Protein AF-A0A212C1S8-F1 (afdb_monomer)

Secondary structure (DSSP, 8-state):
--------TT-PSSEEEETTEEEESHHHHHHHHHHTT--TTTT--HHHHHHHHHHHHHIIIIIHHHHHHHHHT-HHHIIIIIHHHHHTTS-TTHHHHHHHHHHHHHHHHHHHTT-TT--HHHHHT-

Nearest PDB structures (foldseek):
  7e4i-assembly1_C  TM=7.673E-01  e=3.498E-02  Saccharomyces cerevisiae S288C
  7bty-assembly1_C  TM=7.093E-01  e=1.024E-01  Saccharomyces cerevisiae
  7btw-assembly1_C  TM=6.697E-01  e=7.597E-02  Saccharomyces cerevisiae
  7vku-assembly1_C  TM=6.573E-01  e=1.087E-01  Saccharomyces cerevisiae S288C

Structure (mmCIF, N/CA/C/O backbone):
data_AF-A0A212C1S8-F1
#
_entry.id   AF-A0A212C1S8-F1
#
loop_
_atom_site.group_PDB
_atom_site.id
_atom_site.type_symbol
_atom_site.label_atom_id
_atom_site.label_alt_id
_atom_site.label_comp_id
_atom_site.label_asym_id
_atom_site.label_entity_id
_atom_site.label_seq_id
_atom_site.pdbx_PDB_ins_code
_atom_site.Cartn_x
_atom_site.Cartn_y
_atom_site.Cartn_z
_atom_site.occupancy
_atom_site.B_iso_or_equiv
_atom_site.auth_seq_id
_atom_site.auth_comp_id
_atom_site.auth_asym_id
_atom_site.auth_atom_id
_atom_site.pdbx_PDB_model_num
ATOM 1 N N . MET A 1 1 ? 3.605 -23.305 11.785 1.00 31.62 1 MET A N 1
ATOM 2 C CA . MET A 1 1 ? 2.510 -22.439 12.267 1.00 31.62 1 MET A CA 1
ATOM 3 C C . MET A 1 1 ? 2.183 -21.458 11.147 1.00 31.62 1 MET A C 1
ATOM 5 O O . MET A 1 1 ? 2.727 -20.368 11.111 1.00 31.62 1 MET A O 1
ATOM 9 N N . PHE A 1 2 ? 1.405 -21.906 10.158 1.00 32.59 2 PHE A N 1
ATOM 10 C CA . PHE A 1 2 ? 1.003 -21.104 9.000 1.00 32.59 2 PHE A CA 1
ATOM 11 C C . PHE A 1 2 ? -0.464 -20.728 9.198 1.00 32.59 2 PHE A C 1
ATOM 13 O O . PHE A 1 2 ? -1.352 -21.520 8.889 1.00 32.59 2 PHE A O 1
ATOM 20 N N . SER A 1 3 ? -0.724 -19.563 9.790 1.00 33.56 3 SER A N 1
ATOM 21 C CA . SER A 1 3 ? -2.090 -19.045 9.864 1.00 33.56 3 SER A CA 1
ATOM 22 C C . SER A 1 3 ? -2.511 -18.551 8.484 1.00 33.56 3 SER A C 1
ATOM 24 O O . SER A 1 3 ? -2.149 -17.462 8.063 1.00 33.56 3 SER A O 1
ATOM 26 N N . HIS A 1 4 ? -3.236 -19.431 7.798 1.00 43.00 4 HIS A N 1
ATOM 27 C CA . HIS A 1 4 ? -4.332 -19.173 6.872 1.00 43.00 4 HIS A CA 1
ATOM 28 C C . HIS A 1 4 ? -4.276 -17.959 5.931 1.00 43.00 4 HIS A C 1
ATOM 30 O O . HIS A 1 4 ? -4.524 -16.820 6.318 1.00 43.00 4 HIS A O 1
ATOM 36 N N . CYS A 1 5 ? -4.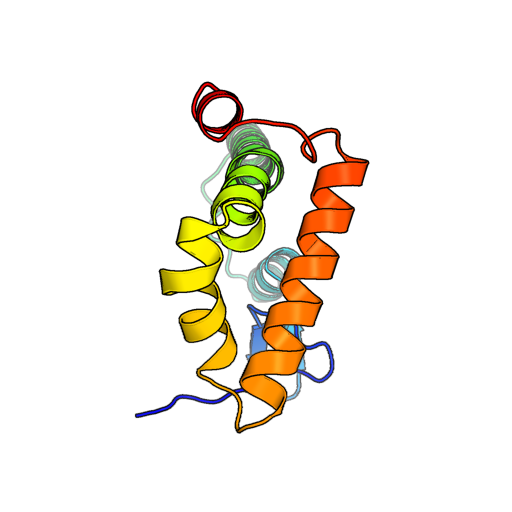238 -18.287 4.637 1.00 38.03 5 CYS A N 1
ATOM 37 C CA . CYS A 1 5 ? -4.900 -17.562 3.553 1.00 38.03 5 CYS A CA 1
ATOM 38 C C . CYS A 1 5 ? -6.436 -17.537 3.729 1.00 38.03 5 CYS A C 1
ATOM 40 O O . CYS A 1 5 ? -7.172 -17.976 2.850 1.00 38.03 5 CYS A O 1
ATOM 42 N N . PHE A 1 6 ? -6.948 -17.049 4.859 1.00 43.44 6 PHE A N 1
ATOM 43 C CA . PHE A 1 6 ? -8.304 -16.522 4.884 1.00 43.44 6 PHE A CA 1
ATOM 44 C C . PHE A 1 6 ? -8.173 -15.089 4.413 1.00 43.44 6 PHE A C 1
ATOM 46 O O . PHE A 1 6 ? -7.713 -14.235 5.147 1.00 43.44 6 PHE A O 1
ATOM 53 N N . SER A 1 7 ? -8.498 -14.842 3.158 1.00 41.69 7 SER A N 1
ATOM 54 C CA . SER A 1 7 ? -9.038 -13.559 2.746 1.00 41.69 7 SER A CA 1
ATOM 55 C C . SER A 1 7 ? -10.437 -13.888 2.224 1.00 41.69 7 SER A C 1
ATOM 57 O O . SER A 1 7 ? -10.605 -14.968 1.646 1.00 41.69 7 SER A O 1
ATOM 59 N N . PRO A 1 8 ? -11.465 -13.059 2.461 1.00 45.34 8 PRO A N 1
ATOM 60 C CA . PRO A 1 8 ? -12.802 -13.312 1.932 1.00 45.34 8 PRO A CA 1
ATOM 61 C C . PRO A 1 8 ? -12.753 -13.442 0.402 1.00 45.34 8 PRO A C 1
ATOM 63 O O . PRO A 1 8 ? -11.738 -13.139 -0.221 1.00 45.34 8 PRO A O 1
ATOM 66 N N . SER A 1 9 ? -13.860 -13.813 -0.239 1.00 44.41 9 SER A N 1
ATOM 67 C CA . SER A 1 9 ? -13.994 -13.878 -1.709 1.00 44.41 9 SER A CA 1
ATOM 68 C C . SER A 1 9 ? -13.553 -12.603 -2.460 1.00 44.41 9 SER A C 1
ATOM 70 O O . SER A 1 9 ? -13.330 -12.648 -3.666 1.00 44.41 9 SER A O 1
ATOM 72 N N . THR A 1 10 ? -13.383 -11.479 -1.757 1.00 53.84 10 THR A N 1
ATOM 73 C CA . THR A 1 10 ? -12.819 -10.215 -2.251 1.00 53.84 10 THR A CA 1
ATOM 74 C C . THR A 1 10 ? -11.285 -10.138 -2.256 1.00 53.84 10 THR A C 1
ATOM 76 O O . THR A 1 10 ? -10.741 -9.255 -2.912 1.00 53.84 10 THR A O 1
ATOM 79 N N . GLY A 1 11 ? -10.565 -11.002 -1.534 1.00 61.66 11 GLY A N 1
ATOM 80 C CA . GLY A 1 11 ? -9.098 -11.009 -1.463 1.00 61.66 11 GLY A CA 1
ATOM 81 C C . GLY A 1 11 ? -8.479 -9.851 -0.668 1.00 61.66 11 GLY A C 1
ATOM 82 O O . GLY A 1 11 ? -7.255 -9.772 -0.559 1.00 61.66 11 GLY A O 1
ATOM 83 N N . LYS A 1 12 ? -9.291 -8.975 -0.062 1.00 67.12 12 LYS A N 1
ATOM 84 C CA . LYS A 1 12 ? -8.827 -7.754 0.609 1.00 67.12 12 LYS A CA 1
ATOM 85 C C . LYS A 1 12 ? -8.633 -7.944 2.115 1.00 67.12 12 LYS A C 1
ATOM 87 O O . LYS A 1 12 ? -9.569 -8.275 2.840 1.00 67.12 12 LYS A O 1
ATOM 92 N N . VAL A 1 13 ? -7.419 -7.657 2.576 1.00 76.56 13 VAL A N 1
ATOM 93 C CA . VAL A 1 13 ? -7.041 -7.539 3.992 1.00 76.56 13 VAL A CA 1
ATOM 94 C C . VAL A 1 13 ? -6.917 -6.059 4.389 1.00 76.56 13 VAL A C 1
ATOM 96 O O . VAL A 1 13 ? -6.654 -5.229 3.516 1.00 76.56 13 VAL A O 1
ATOM 99 N N . PRO A 1 14 ? -7.060 -5.703 5.678 1.00 86.12 14 PRO A N 1
ATOM 100 C CA . PRO A 1 14 ? -7.533 -6.541 6.785 1.00 86.12 14 PRO A CA 1
ATOM 101 C C . PRO A 1 14 ? -9.044 -6.820 6.695 1.00 86.12 14 PRO A C 1
ATOM 103 O O . PRO A 1 14 ? -9.777 -6.104 6.015 1.00 86.12 14 PRO A O 1
ATOM 106 N N . PHE A 1 15 ? -9.514 -7.853 7.395 1.00 87.31 15 PHE A N 1
ATOM 107 C CA . PHE A 1 15 ? -10.937 -8.164 7.572 1.00 87.31 15 PHE A CA 1
ATOM 108 C C . PHE A 1 15 ? -11.180 -8.765 8.962 1.00 87.31 15 PHE A C 1
ATOM 110 O O . PHE A 1 15 ? -10.253 -9.263 9.602 1.00 87.31 15 PHE A O 1
ATOM 117 N N . ILE A 1 16 ? -12.429 -8.723 9.421 1.00 88.38 16 ILE A N 1
ATOM 118 C CA . ILE A 1 16 ? -12.888 -9.358 10.660 1.00 88.38 16 ILE A CA 1
ATOM 119 C C . ILE A 1 16 ? -14.094 -10.253 10.378 1.00 88.38 16 ILE A C 1
ATOM 121 O O . ILE A 1 16 ? -14.896 -9.971 9.486 1.00 88.38 16 ILE A O 1
ATOM 125 N N . HIS A 1 17 ? -14.227 -11.320 11.163 1.00 88.00 17 HIS A N 1
ATOM 126 C CA . HIS A 1 17 ? -15.354 -12.244 11.113 1.00 88.00 17 HIS A CA 1
ATOM 127 C C . HIS A 1 17 ? -16.054 -12.253 12.474 1.00 88.00 17 HIS A C 1
ATOM 129 O O . HIS A 1 17 ? -15.440 -12.598 13.483 1.00 88.00 17 HIS A O 1
ATOM 135 N N . VAL A 1 18 ? -17.332 -11.876 12.515 1.00 86.50 18 VAL A N 1
ATOM 136 C CA . VAL A 1 18 ? -18.127 -11.809 13.751 1.00 86.50 18 VAL A CA 1
ATOM 137 C C . VAL A 1 18 ? -19.452 -12.528 13.535 1.00 86.50 18 VAL A C 1
ATOM 139 O O . VAL A 1 18 ? -20.340 -12.033 12.840 1.00 86.50 18 VAL A O 1
ATOM 142 N N . GLY A 1 19 ? -19.595 -13.713 14.132 1.00 85.62 19 GLY A N 1
ATOM 143 C CA . GLY A 1 19 ? -20.770 -14.559 13.920 1.00 85.62 19 GLY A CA 1
ATOM 144 C C . GLY A 1 19 ? -20.913 -14.931 12.445 1.00 85.62 19 GLY A C 1
ATOM 145 O O . GLY A 1 19 ? -20.049 -15.610 11.918 1.00 85.62 19 GLY A O 1
ATOM 146 N N . ASN A 1 20 ? -21.975 -14.466 11.783 1.00 84.81 20 ASN A N 1
ATOM 147 C CA . ASN A 1 20 ? -22.235 -14.729 10.360 1.00 84.81 20 ASN A CA 1
ATOM 148 C C . ASN A 1 20 ? -21.882 -13.539 9.439 1.00 84.81 20 ASN A C 1
ATOM 150 O O . ASN A 1 20 ? -22.378 -13.456 8.318 1.00 84.81 20 ASN A O 1
ATOM 154 N N . GLN A 1 21 ? -21.105 -12.567 9.928 1.00 85.50 21 GLN A N 1
ATOM 155 C CA . GLN A 1 21 ? -20.745 -11.355 9.188 1.00 85.50 21 GLN A CA 1
ATOM 156 C C . GLN A 1 21 ? -19.237 -11.277 8.958 1.00 85.50 21 GLN A C 1
ATOM 158 O O . GLN A 1 21 ? -18.449 -11.485 9.882 1.00 85.50 21 GLN A O 1
ATOM 163 N N . VAL A 1 22 ? -18.852 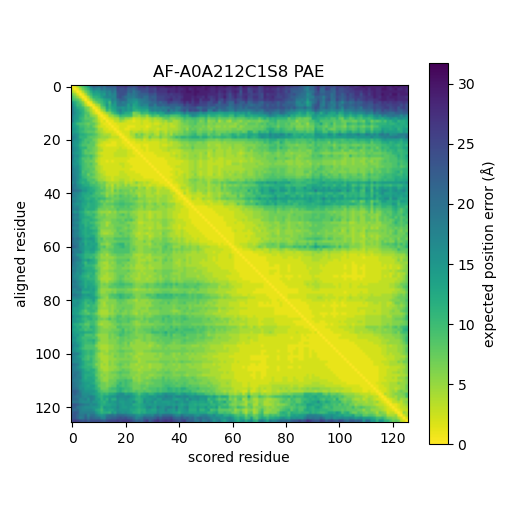-10.914 7.733 1.00 88.00 22 VAL A N 1
ATOM 164 C CA . VAL A 1 22 ? -17.466 -10.636 7.343 1.00 88.00 22 VAL A CA 1
ATOM 165 C C . VAL A 1 22 ? -17.376 -9.196 6.868 1.00 88.00 22 VAL A C 1
ATOM 167 O O . VAL A 1 22 ? -18.093 -8.803 5.950 1.00 88.00 22 VAL A O 1
ATOM 170 N N . VAL A 1 23 ? -16.499 -8.414 7.492 1.00 88.56 23 VAL A N 1
ATOM 171 C CA . VAL A 1 23 ? -16.273 -7.002 7.156 1.00 88.56 23 VAL A CA 1
ATOM 172 C C . VAL A 1 23 ? -14.807 -6.826 6.785 1.00 88.56 23 VAL A C 1
ATOM 174 O O . VAL A 1 23 ? -13.934 -7.156 7.583 1.00 88.56 23 VAL A O 1
ATOM 177 N N . SER A 1 24 ? -14.533 -6.328 5.580 1.00 88.00 24 SER A N 1
ATOM 178 C CA . SER A 1 24 ? -13.180 -6.105 5.052 1.00 88.00 24 SER A CA 1
ATOM 179 C C . SER A 1 24 ? -12.888 -4.623 4.842 1.00 88.00 24 SER A C 1
ATOM 181 O O . SER A 1 24 ? -13.813 -3.853 4.603 1.00 88.00 24 SER A O 1
ATOM 183 N N . GLU A 1 25 ? -11.601 -4.273 4.820 1.00 84.50 25 GLU A N 1
ATOM 184 C CA . GLU A 1 25 ? -11.054 -2.912 4.720 1.00 84.50 25 GLU A CA 1
ATOM 185 C C . GLU A 1 25 ? -11.177 -2.099 6.020 1.00 84.50 25 GLU A C 1
ATOM 187 O O . GLU A 1 25 ? -12.128 -2.231 6.789 1.00 84.50 25 GLU A O 1
ATOM 192 N N . LEU A 1 26 ? -10.195 -1.228 6.274 1.00 85.31 26 LEU A N 1
ATOM 193 C CA . LEU A 1 26 ? -10.086 -0.506 7.546 1.00 85.31 26 LEU A CA 1
ATOM 194 C C . LEU A 1 26 ? -11.311 0.377 7.834 1.00 85.31 26 LEU A C 1
ATOM 196 O O . LEU A 1 26 ? -11.837 0.342 8.942 1.00 85.31 26 LEU A O 1
ATOM 200 N N . GLY A 1 27 ? -11.790 1.138 6.844 1.00 86.50 27 GLY A N 1
ATOM 201 C CA . GLY A 1 27 ? -12.941 2.035 7.005 1.00 86.50 27 GLY A CA 1
ATOM 202 C C . GLY A 1 27 ? -14.214 1.301 7.453 1.00 86.50 27 GLY A C 1
ATOM 203 O O . GLY A 1 27 ? -14.755 1.632 8.512 1.00 86.50 27 GLY A O 1
ATOM 204 N N . PRO A 1 28 ? -14.670 0.277 6.707 1.00 90.75 28 PRO A N 1
ATOM 205 C CA . PRO A 1 28 ? -15.798 -0.561 7.107 1.00 90.75 28 PRO A CA 1
ATOM 206 C C . PRO A 1 28 ? -15.607 -1.252 8.463 1.00 90.75 28 PRO A C 1
ATOM 208 O O . PRO A 1 28 ? -16.546 -1.285 9.255 1.00 90.75 28 PRO A O 1
ATOM 211 N N . ILE A 1 29 ? -14.405 -1.758 8.773 1.00 91.12 29 ILE A N 1
ATOM 212 C CA . ILE A 1 29 ? -14.110 -2.374 10.080 1.00 91.12 29 ILE A CA 1
ATOM 213 C C . ILE A 1 29 ? -14.302 -1.362 11.216 1.00 91.12 29 ILE A C 1
ATOM 215 O O . ILE A 1 29 ? -14.980 -1.661 12.198 1.00 91.12 29 ILE A O 1
ATOM 219 N N . VAL A 1 30 ? -13.753 -0.152 11.080 1.00 89.94 30 VAL A N 1
ATOM 220 C CA . VAL A 1 30 ? -13.889 0.912 12.087 1.00 89.94 30 VAL A CA 1
ATOM 221 C C . VAL A 1 30 ? -15.356 1.303 12.272 1.00 89.94 30 VAL A C 1
ATOM 223 O O . VAL A 1 30 ? -15.819 1.430 13.405 1.00 89.94 30 VAL A O 1
ATOM 226 N N . GLN A 1 31 ? -16.117 1.442 11.182 1.00 89.75 31 GLN A N 1
ATOM 227 C CA . GLN A 1 31 ? -17.553 1.738 11.248 1.00 89.75 31 GLN A CA 1
ATOM 228 C C . GLN A 1 31 ? -18.345 0.617 11.929 1.00 89.75 31 GLN A C 1
ATOM 230 O O . GLN A 1 31 ? -19.217 0.894 12.753 1.00 89.75 31 GLN A O 1
ATOM 235 N N . PHE A 1 32 ? -18.020 -0.639 11.627 1.00 91.69 32 PHE A N 1
ATOM 236 C CA . PHE A 1 32 ? -18.653 -1.803 12.237 1.00 91.69 32 PHE A CA 1
ATOM 237 C C . PHE A 1 32 ? -18.429 -1.848 13.753 1.00 91.69 32 PHE A C 1
ATOM 239 O O . PHE A 1 32 ? -19.380 -2.009 14.517 1.00 91.69 32 PHE A O 1
ATOM 246 N N . VAL A 1 33 ? -17.183 -1.664 14.199 1.00 91.50 33 VAL A N 1
ATOM 247 C CA . VAL A 1 33 ? -16.828 -1.664 15.627 1.00 91.50 33 VAL A CA 1
ATOM 248 C C . VAL A 1 33 ? -17.478 -0.476 16.350 1.00 91.50 33 VAL A C 1
ATOM 250 O O . VAL A 1 33 ? -18.047 -0.654 17.429 1.00 91.50 33 VAL A O 1
ATOM 253 N N . LYS A 1 34 ? -17.527 0.699 15.707 1.00 90.12 34 LYS A N 1
ATOM 254 C CA . LYS A 1 34 ? -18.244 1.878 16.218 1.00 90.12 34 LYS A CA 1
ATOM 255 C C . LYS A 1 34 ? -19.739 1.620 16.403 1.00 90.12 34 LYS A C 1
ATOM 257 O O . LYS A 1 34 ? -20.291 1.980 17.437 1.00 90.12 34 LYS A O 1
ATOM 262 N N . ALA A 1 35 ? -20.390 0.944 15.455 1.00 89.88 35 ALA A N 1
ATOM 263 C CA . ALA A 1 35 ? -21.801 0.566 15.568 1.00 89.88 35 ALA A CA 1
ATOM 264 C C . ALA A 1 35 ? -22.076 -0.429 16.715 1.00 89.88 35 ALA A C 1
ATOM 266 O O . ALA A 1 35 ? -23.209 -0.533 17.181 1.00 89.88 35 ALA A O 1
ATOM 267 N N . LYS A 1 36 ? -21.050 -1.143 17.197 1.00 90.25 36 LYS A N 1
ATOM 268 C CA . LYS A 1 36 ? -21.111 -2.001 18.392 1.00 90.25 36 LYS A CA 1
ATOM 269 C C . LYS A 1 36 ? -20.828 -1.252 19.701 1.00 90.25 36 LYS A C 1
ATOM 271 O O . LYS A 1 36 ? -20.804 -1.883 20.750 1.00 90.25 36 LYS A O 1
ATOM 276 N N . GLY A 1 37 ? -20.652 0.070 19.649 1.00 90.50 37 GLY A N 1
ATOM 277 C CA . GLY A 1 37 ? -20.431 0.919 20.822 1.00 90.50 37 GLY A CA 1
ATOM 278 C C . GLY A 1 37 ? -18.968 1.046 21.245 1.00 90.50 37 GLY A C 1
ATOM 279 O O . GLY A 1 37 ? -18.698 1.526 22.340 1.00 90.50 37 GLY A O 1
ATOM 280 N N . HIS A 1 38 ? -18.023 0.623 20.403 1.00 89.06 38 HIS A N 1
ATOM 281 C CA . HIS A 1 38 ? -16.595 0.753 20.679 1.00 89.06 38 HIS A CA 1
ATOM 282 C C . HIS A 1 38 ? -15.962 1.751 19.714 1.00 89.06 38 HIS A C 1
ATOM 284 O O . HIS A 1 38 ? -15.981 1.550 18.500 1.00 89.06 38 HIS A O 1
ATOM 290 N N . SER A 1 39 ? -15.360 2.818 20.230 1.00 87.75 39 SER A N 1
ATOM 291 C CA . SER A 1 39 ? -14.639 3.780 19.403 1.00 87.75 39 SER A CA 1
ATOM 292 C C . SER A 1 39 ? -13.381 4.264 20.113 1.00 87.75 39 SER A C 1
ATOM 294 O O . SER A 1 39 ? -13.396 4.704 21.256 1.00 87.75 39 SER A O 1
ATOM 296 N N . LEU A 1 40 ? -12.260 4.195 19.396 1.00 83.00 40 LEU A N 1
ATOM 297 C CA . LEU A 1 40 ? -10.969 4.711 19.865 1.00 83.00 40 LEU A CA 1
ATOM 298 C C . LEU A 1 40 ? -10.901 6.247 19.800 1.00 83.00 40 LEU A C 1
ATOM 300 O O . LEU A 1 40 ? -9.915 6.837 20.223 1.00 83.00 40 LEU A O 1
ATOM 304 N N . SER A 1 41 ? -11.940 6.887 19.254 1.00 84.88 41 SER A N 1
ATOM 305 C CA . SER A 1 41 ? -12.016 8.332 19.015 1.00 84.88 41 SER A CA 1
ATOM 306 C C . SER A 1 41 ? -13.023 9.054 19.914 1.00 84.88 41 SER A C 1
ATOM 308 O O . SER A 1 41 ? -13.315 10.222 19.674 1.00 84.88 41 SER A O 1
ATOM 310 N N . ASP A 1 42 ? -13.576 8.377 20.926 1.00 86.19 42 ASP A N 1
ATOM 311 C CA . ASP A 1 42 ? -14.625 8.948 21.786 1.00 86.19 42 ASP A CA 1
ATOM 312 C C . ASP A 1 42 ? -14.113 10.093 22.669 1.00 86.19 42 ASP A C 1
ATOM 314 O O . ASP A 1 42 ? -14.867 11.007 22.984 1.00 86.19 42 ASP A O 1
ATOM 318 N N . GLY A 1 43 ? -12.823 10.075 23.016 1.00 85.94 43 GLY A N 1
ATOM 319 C CA . GLY A 1 43 ? -12.164 11.148 23.765 1.00 85.94 43 GLY A CA 1
ATOM 320 C C . GLY A 1 43 ? -11.611 12.289 22.906 1.00 85.94 43 GLY A C 1
ATOM 321 O O . GLY A 1 43 ? -10.964 13.172 23.459 1.00 85.94 43 GLY A O 1
ATOM 322 N N . LEU A 1 44 ? -11.810 12.257 21.583 1.00 88.44 44 LEU A N 1
ATOM 323 C CA . LEU A 1 44 ? -11.284 13.270 20.667 1.00 88.44 44 LEU A CA 1
ATOM 324 C C . LEU A 1 44 ? -12.352 14.308 20.321 1.00 88.44 44 LEU A C 1
ATOM 326 O O . LEU A 1 44 ? -13.506 13.959 20.038 1.00 88.44 44 LEU A O 1
ATOM 330 N N . ASP A 1 45 ? -11.947 15.572 20.271 1.00 92.25 45 ASP A N 1
ATOM 331 C CA . ASP A 1 45 ? -12.778 16.633 19.711 1.00 92.25 45 ASP A CA 1
ATOM 332 C C . ASP A 1 45 ? -12.821 16.572 18.168 1.00 92.25 45 ASP A C 1
ATOM 334 O O . ASP A 1 45 ? -12.151 15.764 17.515 1.00 92.25 45 ASP A O 1
ATOM 338 N N . GLU A 1 46 ? -13.670 17.399 17.556 1.00 89.62 46 GLU A N 1
ATOM 339 C CA . GLU A 1 46 ? -13.856 17.390 16.100 1.00 89.62 46 GLU A CA 1
ATOM 340 C C . GLU A 1 46 ? -12.630 17.898 15.327 1.00 89.62 46 GLU A C 1
ATOM 342 O O . GLU A 1 46 ? -12.397 17.457 14.200 1.00 89.62 46 GLU A O 1
ATOM 347 N N . VAL A 1 47 ? -11.815 18.769 15.930 1.00 94.75 47 VAL A N 1
ATOM 348 C CA . VAL A 1 47 ? -10.574 19.258 15.313 1.00 94.75 47 VAL A CA 1
ATOM 349 C C . VAL A 1 47 ? -9.555 18.123 15.269 1.00 94.75 47 VAL A C 1
ATOM 351 O O . VAL A 1 47 ? -9.037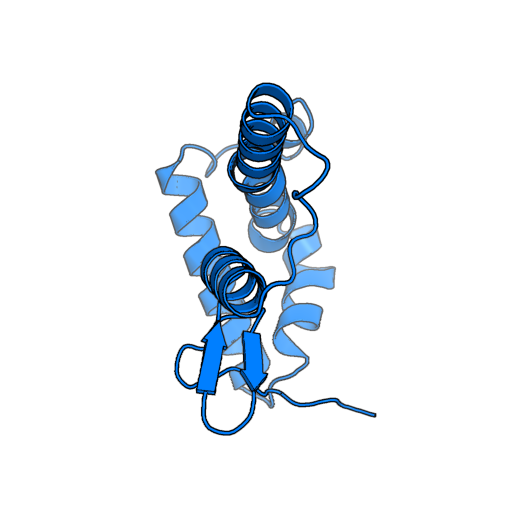 17.804 14.202 1.00 94.75 47 VAL A O 1
ATOM 354 N N . GLN A 1 48 ? -9.364 17.423 16.384 1.00 92.19 48 GLN A N 1
ATOM 355 C CA . GLN A 1 48 ? -8.470 16.272 16.493 1.00 92.19 48 GLN A CA 1
ATOM 356 C C . GLN A 1 48 ? -8.880 15.130 15.555 1.00 92.19 48 GLN A C 1
ATOM 358 O O . GLN A 1 48 ? -8.033 14.478 14.941 1.00 92.19 48 GLN A O 1
ATOM 363 N N . LYS A 1 49 ? -10.186 14.885 15.384 1.00 88.06 49 LYS A N 1
ATOM 364 C CA . LYS A 1 49 ? -10.681 13.905 14.401 1.00 88.06 49 LYS A CA 1
ATOM 365 C C . LYS A 1 49 ? -10.361 14.322 12.967 1.00 88.06 49 LYS A C 1
ATOM 367 O O . LYS A 1 49 ? -9.993 13.468 12.156 1.00 88.06 49 LYS A O 1
ATOM 372 N N . ALA A 1 50 ? -10.501 15.608 12.646 1.00 89.56 50 ALA A N 1
ATOM 373 C CA . ALA A 1 50 ? -10.156 16.134 11.330 1.00 89.56 50 ALA A CA 1
ATOM 374 C C . ALA A 1 50 ? -8.647 16.023 11.058 1.00 89.56 50 ALA A C 1
ATOM 376 O O . ALA A 1 50 ? -8.256 15.562 9.984 1.00 89.56 50 ALA A O 1
ATOM 377 N N . GLU A 1 51 ? -7.808 16.347 12.042 1.00 91.69 51 GLU A N 1
ATOM 378 C CA . GLU A 1 51 ? -6.354 16.179 11.967 1.00 91.69 51 GLU A CA 1
ATOM 379 C C . GLU A 1 51 ? -5.968 14.713 11.764 1.00 91.69 51 GLU A C 1
ATOM 381 O O . GLU A 1 51 ? -5.215 14.388 10.847 1.00 91.69 51 GLU A O 1
ATOM 386 N N . MET A 1 52 ? -6.549 13.796 12.542 1.00 90.62 52 MET A N 1
ATOM 387 C CA . MET A 1 52 ? -6.290 12.364 12.394 1.00 90.62 52 MET A CA 1
ATOM 388 C C . MET A 1 52 ? -6.656 11.863 10.993 1.00 90.62 52 MET A C 1
ATOM 390 O O . MET A 1 52 ? -5.917 11.077 10.400 1.00 90.62 52 MET A O 1
ATOM 394 N N . LYS A 1 53 ? -7.762 12.354 10.419 1.00 86.31 53 LYS A N 1
ATOM 395 C CA . LYS A 1 53 ? -8.130 12.051 9.032 1.00 86.31 53 LYS A CA 1
ATOM 396 C C . LYS A 1 53 ? -7.093 12.575 8.038 1.00 86.31 53 LYS A C 1
ATOM 398 O O . LYS A 1 53 ? -6.740 11.841 7.119 1.00 86.31 53 LYS A O 1
ATOM 403 N N . ALA A 1 54 ? -6.584 13.791 8.229 1.00 88.94 54 ALA A N 1
ATOM 404 C CA . ALA A 1 54 ? -5.536 14.352 7.379 1.00 88.94 54 ALA A CA 1
ATOM 405 C C . ALA A 1 54 ? -4.235 13.531 7.451 1.00 88.94 54 ALA A C 1
ATOM 407 O O . ALA A 1 54 ? -3.645 13.224 6.416 1.00 88.94 54 ALA A O 1
ATOM 408 N N . TYR A 1 55 ? -3.824 13.100 8.647 1.00 89.75 55 TYR A N 1
ATOM 409 C CA . TYR A 1 55 ? -2.638 12.256 8.815 1.00 89.75 55 TYR A CA 1
ATOM 410 C C . TYR A 1 55 ? -2.799 10.875 8.177 1.00 89.75 55 TYR A C 1
ATOM 412 O O . TYR A 1 55 ? -1.889 10.412 7.491 1.00 89.75 55 TYR A O 1
ATOM 420 N N . MET A 1 56 ? -3.956 10.227 8.340 1.00 87.31 56 MET A N 1
ATOM 421 C CA . MET A 1 56 ? -4.235 8.961 7.650 1.00 87.31 56 MET A CA 1
ATOM 422 C C . MET A 1 56 ? -4.174 9.123 6.128 1.00 87.31 56 MET A C 1
ATOM 424 O O . MET A 1 56 ? -3.643 8.254 5.440 1.00 87.31 56 MET A O 1
ATOM 428 N N . GLU A 1 57 ? -4.683 10.237 5.600 1.00 86.25 57 GLU A N 1
ATOM 429 C CA . GLU A 1 57 ? -4.655 10.521 4.166 1.00 86.25 57 GLU A CA 1
ATOM 430 C C . GLU A 1 57 ? -3.223 10.722 3.648 1.00 86.25 57 GLU A C 1
ATOM 432 O O . GLU A 1 57 ? -2.866 10.185 2.599 1.00 86.25 57 GLU A O 1
ATOM 437 N N . LEU A 1 58 ? -2.371 11.423 4.406 1.00 88.69 58 LEU A N 1
ATOM 438 C CA . LEU A 1 58 ? -0.949 11.570 4.087 1.00 88.69 58 LEU A CA 1
ATOM 439 C C . LEU A 1 58 ? -0.249 10.205 4.015 1.00 88.69 58 LEU A C 1
ATOM 441 O O . LEU A 1 58 ? 0.445 9.914 3.038 1.00 88.69 58 LEU A O 1
ATOM 445 N N . VAL A 1 59 ? -0.464 9.351 5.019 1.00 86.88 59 VAL A N 1
ATOM 446 C CA . VAL A 1 59 ?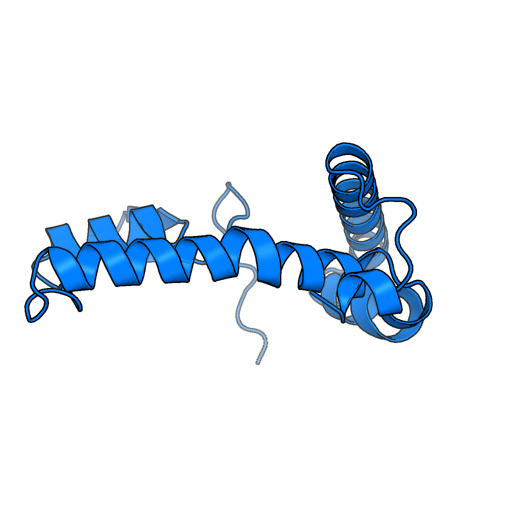 0.104 7.995 5.055 1.00 86.88 59 VAL A CA 1
ATOM 447 C C . VAL A 1 59 ? -0.364 7.181 3.843 1.00 86.88 59 VAL A C 1
ATOM 449 O O . VAL A 1 59 ? 0.455 6.587 3.141 1.00 86.88 59 VAL A O 1
ATOM 452 N N . ASN A 1 60 ? -1.665 7.195 3.547 1.00 81.44 60 ASN A N 1
ATOM 453 C CA . ASN A 1 60 ? -2.247 6.394 2.468 1.00 81.44 60 ASN A CA 1
ATOM 454 C C . ASN A 1 60 ? -1.867 6.875 1.062 1.00 81.44 60 ASN A C 1
ATOM 456 O O . ASN A 1 60 ? -1.784 6.058 0.146 1.00 81.44 60 ASN A O 1
ATOM 460 N N . ASN A 1 61 ? -1.636 8.174 0.864 1.00 81.44 61 ASN A N 1
ATOM 461 C CA . ASN A 1 61 ? -1.371 8.718 -0.468 1.00 81.44 61 ASN A CA 1
ATOM 462 C C . ASN A 1 61 ? 0.112 8.900 -0.764 1.00 81.44 61 ASN A C 1
ATOM 464 O O . ASN A 1 61 ? 0.537 8.656 -1.894 1.00 81.44 61 ASN A O 1
ATOM 468 N N . MET A 1 62 ? 0.905 9.312 0.224 1.00 85.12 62 MET A N 1
ATOM 469 C CA . MET A 1 62 ? 2.323 9.597 0.027 1.00 85.12 62 MET A CA 1
ATOM 470 C C . MET A 1 62 ? 3.180 8.396 0.412 1.00 85.12 62 MET A C 1
ATOM 472 O O . MET A 1 62 ? 3.872 7.842 -0.443 1.00 85.12 62 MET A O 1
ATOM 476 N N . LEU A 1 63 ? 3.081 7.941 1.665 1.00 86.56 63 LEU A N 1
ATOM 477 C CA . LEU A 1 63 ? 3.953 6.879 2.175 1.00 86.56 63 LEU A CA 1
ATOM 478 C C . LEU A 1 63 ? 3.663 5.535 1.513 1.00 86.56 63 LEU A C 1
ATOM 480 O O . LEU A 1 63 ? 4.590 4.874 1.060 1.00 86.56 63 LEU A O 1
ATOM 484 N N . LEU A 1 64 ? 2.390 5.164 1.366 1.00 86.75 64 LEU A N 1
ATOM 485 C CA . LEU A 1 64 ? 2.023 3.920 0.687 1.00 86.75 64 LEU A CA 1
ATOM 486 C C . LEU A 1 64 ? 2.450 3.922 -0.789 1.00 86.75 64 LEU A C 1
ATOM 488 O O . LEU A 1 64 ? 2.845 2.892 -1.331 1.00 86.75 64 LEU A O 1
ATOM 492 N N . THR A 1 65 ? 2.379 5.072 -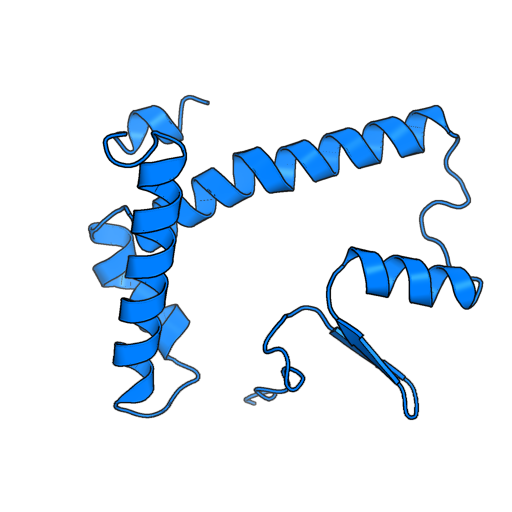1.464 1.00 88.88 65 THR A N 1
ATOM 493 C CA . THR A 1 65 ? 2.830 5.189 -2.858 1.00 88.88 65 THR A CA 1
ATOM 494 C C . THR A 1 65 ? 4.345 5.027 -2.957 1.00 88.88 65 THR A C 1
ATOM 496 O O . THR A 1 65 ? 4.813 4.279 -3.817 1.00 88.88 65 THR A O 1
ATOM 499 N N . ALA A 1 66 ? 5.101 5.659 -2.055 1.00 90.38 66 ALA A N 1
ATOM 500 C CA . ALA A 1 66 ? 6.550 5.500 -1.972 1.00 90.38 66 ALA A CA 1
ATOM 501 C C . ALA A 1 66 ? 6.957 4.059 -1.632 1.00 90.38 66 ALA A C 1
ATOM 503 O O . ALA A 1 66 ? 7.834 3.498 -2.286 1.00 90.38 66 ALA A O 1
ATOM 504 N N . GLU A 1 67 ? 6.274 3.423 -0.679 1.00 90.31 67 GLU A N 1
ATOM 505 C CA . GLU A 1 67 ? 6.507 2.024 -0.316 1.00 90.31 67 GLU A CA 1
ATOM 506 C C . GLU A 1 67 ? 6.265 1.092 -1.509 1.00 90.31 67 GLU A C 1
ATOM 508 O O . GLU A 1 67 ? 7.118 0.267 -1.837 1.00 90.31 67 GLU A O 1
ATOM 513 N N . LEU A 1 68 ? 5.134 1.250 -2.204 1.00 91.69 68 LEU A N 1
ATOM 514 C CA . LEU A 1 68 ? 4.827 0.456 -3.393 1.00 91.69 68 LEU A CA 1
ATOM 515 C C . LEU A 1 68 ? 5.874 0.650 -4.493 1.00 91.69 68 LEU A C 1
ATOM 517 O O . LEU A 1 68 ? 6.201 -0.310 -5.191 1.00 91.69 68 LEU A O 1
ATOM 521 N N . TYR A 1 69 ? 6.393 1.868 -4.653 1.00 92.25 69 TYR A N 1
ATOM 522 C CA . TYR A 1 69 ? 7.462 2.147 -5.604 1.00 92.25 69 TYR A CA 1
ATOM 523 C C . TYR A 1 69 ? 8.737 1.380 -5.241 1.00 92.25 69 TYR A C 1
ATOM 525 O O . TYR A 1 69 ? 9.253 0.630 -6.066 1.00 92.25 69 TYR A O 1
ATOM 533 N N . LEU A 1 70 ? 9.209 1.506 -3.999 1.00 91.62 70 LEU A N 1
ATOM 534 C CA . LEU A 1 70 ? 10.406 0.806 -3.527 1.00 91.62 70 LEU A CA 1
ATOM 535 C C . LEU A 1 70 ? 10.257 -0.713 -3.647 1.00 91.62 70 LEU A C 1
ATOM 537 O O . LEU A 1 70 ? 11.163 -1.393 -4.103 1.00 91.62 70 LEU A O 1
ATOM 541 N N . GLN A 1 71 ? 9.096 -1.263 -3.299 1.00 92.88 71 GLN A N 1
ATOM 542 C CA . GLN A 1 71 ? 8.891 -2.709 -3.335 1.00 92.88 71 GLN A CA 1
ATOM 543 C C . GLN A 1 71 ? 8.806 -3.276 -4.757 1.00 92.88 71 GLN A C 1
ATOM 545 O O . GLN A 1 71 ? 9.255 -4.399 -4.977 1.00 92.88 71 GLN A O 1
ATOM 550 N N . TRP A 1 72 ? 8.203 -2.557 -5.710 1.00 94.81 72 TRP A N 1
ATOM 551 C CA . TRP A 1 72 ? 7.805 -3.135 -7.004 1.00 94.81 72 TRP A CA 1
ATOM 552 C C . TRP A 1 72 ? 8.446 -2.482 -8.234 1.00 94.81 72 TRP A C 1
ATOM 554 O O .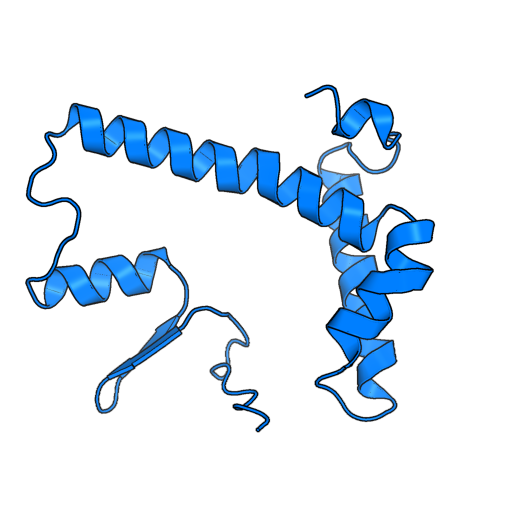 TRP A 1 72 ? 8.374 -3.047 -9.333 1.00 94.81 72 TRP A O 1
ATOM 564 N N . CYS A 1 73 ? 9.047 -1.303 -8.087 1.00 92.88 73 CYS A N 1
ATOM 565 C CA . CYS A 1 73 ? 9.700 -0.571 -9.172 1.00 92.88 73 CYS A CA 1
ATOM 566 C C . CYS A 1 73 ? 11.226 -0.555 -9.057 1.00 92.88 73 CYS A C 1
ATOM 568 O O . CYS A 1 73 ? 11.868 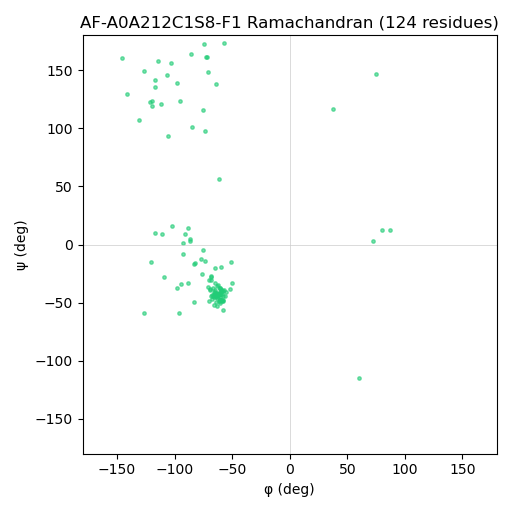-0.498 -10.101 1.00 92.88 73 CYS A O 1
ATOM 570 N N . ASP A 1 74 ? 11.789 -0.652 -7.851 1.00 92.38 74 ASP A N 1
ATOM 571 C CA . ASP A 1 74 ? 13.229 -0.845 -7.668 1.00 92.38 74 ASP A CA 1
ATOM 572 C C . ASP A 1 74 ? 13.623 -2.296 -7.978 1.00 92.38 74 ASP A C 1
ATOM 574 O O . ASP A 1 74 ? 13.185 -3.236 -7.311 1.00 92.38 74 ASP A O 1
ATOM 578 N N . ASP A 1 75 ? 14.435 -2.490 -9.016 1.00 91.81 75 ASP A N 1
ATOM 579 C CA . ASP A 1 75 ? 14.721 -3.827 -9.538 1.00 91.81 75 ASP A CA 1
ATOM 580 C C . ASP A 1 75 ? 15.550 -4.680 -8.556 1.00 91.81 75 ASP A C 1
ATOM 582 O O . ASP A 1 75 ? 15.347 -5.896 -8.496 1.00 91.81 75 ASP A O 1
ATOM 586 N N . ALA A 1 76 ? 16.417 -4.06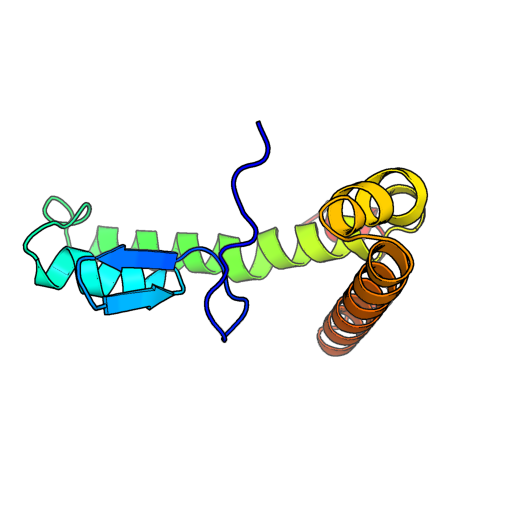3 -7.739 1.00 93.12 76 ALA A N 1
ATOM 587 C CA . ALA A 1 76 ? 17.183 -4.764 -6.705 1.00 93.12 76 ALA A CA 1
ATOM 588 C C . ALA A 1 76 ? 16.255 -5.321 -5.614 1.00 93.12 76 ALA A C 1
ATOM 590 O O . ALA A 1 76 ? 16.235 -6.527 -5.357 1.00 93.12 76 ALA A O 1
ATOM 591 N N . THR A 1 77 ? 15.396 -4.468 -5.049 1.00 93.56 77 THR A N 1
ATOM 592 C CA . THR A 1 77 ? 14.414 -4.865 -4.030 1.00 93.56 77 THR A CA 1
ATOM 593 C C . THR A 1 77 ? 13.449 -5.927 -4.560 1.00 93.56 77 THR A C 1
ATOM 595 O O . THR A 1 77 ? 13.130 -6.895 -3.861 1.00 93.56 77 THR A O 1
ATOM 598 N N . VAL A 1 78 ? 13.004 -5.790 -5.812 1.00 93.81 78 VAL A N 1
ATOM 599 C CA . VAL A 1 78 ? 12.124 -6.768 -6.458 1.00 93.81 78 VAL A CA 1
ATOM 600 C C . VAL A 1 78 ? 12.775 -8.147 -6.553 1.00 93.81 78 VAL A C 1
ATOM 602 O O . VAL A 1 78 ? 12.143 -9.143 -6.182 1.00 93.81 78 VAL A O 1
ATOM 605 N N . GLY A 1 79 ? 14.005 -8.201 -7.072 1.00 92.94 79 GLY A N 1
ATOM 606 C CA . GLY A 1 79 ? 14.725 -9.445 -7.332 1.00 92.94 79 GLY A CA 1
ATOM 607 C C . GLY A 1 79 ? 15.151 -10.169 -6.057 1.00 92.94 79 GLY A C 1
ATOM 608 O O . GLY A 1 79 ? 15.043 -11.392 -5.985 1.00 92.94 79 GLY A O 1
ATOM 609 N N . GLU A 1 80 ? 15.585 -9.421 -5.044 1.00 94.69 80 GLU A N 1
ATOM 610 C CA . GLU A 1 80 ? 16.145 -9.990 -3.815 1.00 94.69 80 GLU A CA 1
ATOM 611 C C . GLU A 1 80 ? 15.083 -10.284 -2.749 1.00 94.69 80 GLU A C 1
ATOM 613 O O . GLU A 1 80 ? 15.219 -11.244 -1.989 1.00 94.69 80 GLU A O 1
ATOM 618 N N . ILE A 1 81 ? 14.017 -9.476 -2.679 1.00 93.44 81 ILE A N 1
ATOM 619 C CA . ILE A 1 81 ? 13.096 -9.483 -1.534 1.00 93.44 81 ILE A CA 1
ATOM 620 C C . ILE A 1 81 ? 11.643 -9.663 -1.972 1.00 93.44 81 ILE A C 1
ATOM 622 O O . ILE A 1 81 ? 10.972 -10.601 -1.526 1.00 93.44 81 ILE A O 1
ATOM 626 N N . THR A 1 82 ? 11.117 -8.770 -2.812 1.00 93.62 82 THR A N 1
ATOM 627 C CA . THR A 1 82 ? 9.661 -8.637 -2.987 1.00 93.62 82 THR A CA 1
ATOM 628 C C . THR A 1 82 ? 9.028 -9.872 -3.614 1.00 93.62 82 THR A C 1
ATOM 630 O O . THR A 1 82 ? 8.011 -10.348 -3.104 1.00 93.62 82 THR A O 1
ATOM 633 N N . HIS A 1 83 ? 9.624 -10.438 -4.671 1.00 94.00 83 HIS A N 1
ATOM 634 C CA . HIS A 1 83 ? 9.079 -11.641 -5.306 1.00 94.00 83 HIS A CA 1
ATOM 635 C C . HIS A 1 83 ? 9.022 -12.829 -4.343 1.00 94.00 83 HIS A C 1
ATOM 637 O O . HIS A 1 83 ? 7.982 -13.481 -4.239 1.00 94.00 83 HIS A O 1
ATOM 643 N N . ALA A 1 84 ? 10.111 -13.089 -3.615 1.00 91.88 84 ALA A N 1
ATOM 644 C CA . ALA A 1 84 ? 10.183 -14.197 -2.666 1.00 91.88 84 ALA A CA 1
ATOM 645 C C . ALA A 1 84 ? 9.171 -14.017 -1.527 1.00 91.88 84 ALA A C 1
ATOM 647 O O . ALA A 1 84 ? 8.417 -14.938 -1.208 1.00 91.88 84 ALA A O 1
ATOM 648 N N . ARG A 1 85 ? 9.098 -12.808 -0.956 1.00 91.88 85 ARG A N 1
ATOM 649 C CA . ARG A 1 85 ? 8.193 -12.499 0.154 1.00 91.88 85 ARG A CA 1
ATOM 650 C C . ARG A 1 85 ? 6.728 -12.623 -0.255 1.00 91.88 85 ARG A C 1
ATOM 652 O O . ARG A 1 85 ? 5.967 -13.305 0.428 1.00 91.88 85 ARG A O 1
ATOM 659 N N . TYR A 1 86 ? 6.349 -12.001 -1.372 1.00 91.19 86 TYR A N 1
ATOM 660 C CA . TYR A 1 86 ? 4.972 -12.001 -1.869 1.00 91.19 86 TYR A CA 1
ATOM 661 C C . TYR A 1 86 ? 4.530 -13.382 -2.368 1.00 91.19 86 TYR A C 1
ATOM 663 O O . TYR A 1 86 ? 3.392 -13.781 -2.141 1.00 91.19 86 TYR A O 1
ATOM 671 N N . GLY A 1 87 ? 5.427 -14.119 -3.030 1.00 90.81 87 GLY A N 1
ATOM 672 C CA . GLY A 1 87 ? 5.141 -15.439 -3.585 1.00 90.81 87 GLY A CA 1
ATOM 673 C C . GLY A 1 87 ? 5.096 -16.564 -2.547 1.00 90.81 87 GLY A C 1
ATOM 674 O O . GLY A 1 87 ? 4.404 -17.552 -2.779 1.00 90.81 87 GLY A O 1
ATOM 675 N N . SER A 1 88 ? 5.788 -16.422 -1.409 1.00 91.88 88 SER A N 1
ATOM 676 C CA . SER A 1 88 ? 5.939 -17.475 -0.385 1.00 91.88 88 SER A CA 1
ATOM 677 C C . SER A 1 88 ? 4.653 -18.174 0.095 1.00 91.88 88 SER A C 1
ATOM 679 O O . SER A 1 88 ? 4.730 -19.369 0.382 1.00 91.88 88 SER A O 1
ATOM 681 N N . PRO A 1 89 ? 3.473 -17.522 0.168 1.00 89.88 89 PRO A N 1
ATOM 682 C CA . PRO A 1 89 ? 2.247 -18.191 0.604 1.00 89.88 89 PRO A CA 1
ATOM 683 C C . PRO A 1 89 ? 1.614 -19.095 -0.465 1.00 89.88 89 PRO A C 1
ATOM 685 O O . PRO A 1 89 ? 0.691 -19.848 -0.155 1.00 89.88 89 PRO A O 1
ATOM 688 N N . TYR A 1 90 ? 2.056 -19.002 -1.721 1.00 88.25 90 TYR A N 1
ATOM 689 C CA . TYR A 1 90 ? 1.442 -19.688 -2.855 1.00 88.25 90 TYR A CA 1
ATOM 690 C C . TYR A 1 90 ? 2.312 -20.860 -3.333 1.00 88.25 90 TYR A C 1
ATOM 692 O O . TYR A 1 90 ? 3.540 -20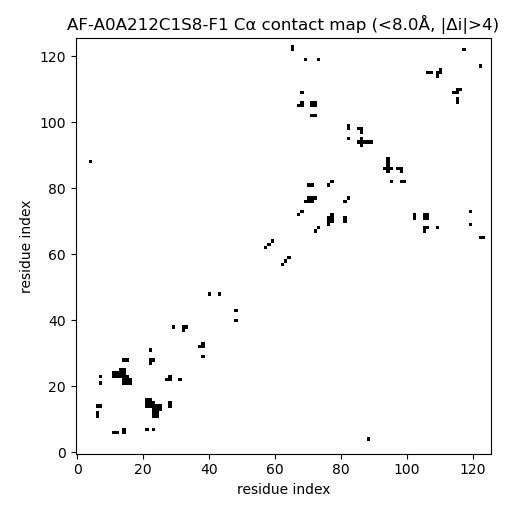.771 -3.310 1.00 88.25 90 TYR A O 1
ATOM 700 N N . PRO A 1 91 ? 1.715 -21.967 -3.806 1.00 92.62 91 PRO A N 1
ATOM 701 C CA . PRO A 1 91 ? 2.475 -23.046 -4.422 1.00 92.62 91 PRO A CA 1
ATOM 702 C C . PRO A 1 91 ? 2.977 -22.642 -5.813 1.00 92.62 91 PRO A C 1
ATOM 704 O O . PRO A 1 91 ? 2.434 -21.743 -6.462 1.00 92.62 91 PRO A O 1
ATOM 707 N N . TRP A 1 92 ? 3.985 -23.353 -6.310 1.00 92.00 92 TRP A N 1
ATOM 708 C CA . TRP A 1 92 ? 4.390 -23.240 -7.708 1.00 92.00 92 TRP A CA 1
ATOM 709 C C . TRP A 1 92 ? 3.258 -23.721 -8.641 1.00 92.00 92 TRP A C 1
ATOM 711 O O . TRP A 1 92 ? 2.625 -24.733 -8.331 1.00 92.00 92 TRP A O 1
ATOM 721 N N . PRO A 1 93 ? 2.976 -23.036 -9.770 1.00 94.81 93 PRO A N 1
ATOM 722 C CA . PRO A 1 93 ? 3.670 -21.856 -10.312 1.00 94.81 93 PRO A CA 1
ATOM 723 C C . PRO A 1 93 ? 3.070 -20.502 -9.882 1.00 94.81 93 PRO A C 1
ATOM 725 O O . PRO A 1 93 ? 3.533 -19.447 -10.325 1.00 94.81 93 PRO A O 1
ATOM 728 N N . LEU A 1 94 ? 2.020 -20.507 -9.053 1.00 93.50 94 LEU A N 1
ATOM 729 C CA . LEU A 1 94 ? 1.277 -19.300 -8.674 1.00 93.50 94 LEU A CA 1
ATOM 730 C C . LEU A 1 94 ? 2.143 -18.281 -7.928 1.00 93.50 94 LEU A C 1
ATOM 732 O O . LEU A 1 94 ? 1.976 -17.084 -8.151 1.00 93.50 94 LEU A O 1
ATOM 736 N N . ASN A 1 95 ? 3.091 -18.735 -7.105 1.00 92.12 95 ASN A N 1
ATOM 737 C CA . ASN A 1 95 ? 4.053 -17.873 -6.409 1.00 92.12 95 ASN A CA 1
ATOM 738 C C . ASN A 1 95 ? 4.788 -16.898 -7.343 1.00 92.12 95 ASN A C 1
ATOM 740 O O . ASN A 1 95 ? 4.998 -15.744 -6.977 1.00 92.12 95 ASN A O 1
ATOM 744 N N . HIS A 1 96 ? 5.142 -17.337 -8.551 1.00 94.12 96 HIS A N 1
ATOM 745 C CA . HIS A 1 96 ? 5.798 -16.493 -9.544 1.00 94.12 96 HIS A CA 1
ATOM 746 C C . HIS A 1 96 ? 4.780 -15.665 -10.324 1.00 94.12 96 HIS A C 1
ATOM 748 O O . HIS A 1 96 ? 4.927 -14.448 -10.424 1.00 94.12 96 HIS A O 1
ATOM 754 N N . ILE A 1 97 ? 3.728 -16.307 -10.843 1.00 95.44 97 ILE A N 1
ATOM 755 C CA . ILE A 1 97 ? 2.733 -15.651 -11.704 1.00 95.44 97 ILE A CA 1
ATOM 756 C C . ILE A 1 97 ? 2.081 -14.469 -10.980 1.00 95.44 97 ILE A C 1
ATOM 758 O O . ILE A 1 97 ? 2.038 -13.366 -11.525 1.00 95.44 97 ILE A O 1
ATOM 762 N N . LEU A 1 98 ? 1.629 -14.671 -9.738 1.00 92.88 98 LEU A N 1
ATOM 763 C CA . LEU A 1 98 ? 0.961 -13.629 -8.959 1.00 92.88 98 LEU A CA 1
ATOM 764 C C . LEU A 1 98 ? 1.916 -12.488 -8.600 1.00 92.88 98 LEU A C 1
ATOM 766 O O . LEU A 1 98 ? 1.518 -11.325 -8.631 1.00 92.88 98 LEU A O 1
ATOM 770 N N . ALA A 1 99 ? 3.182 -12.796 -8.304 1.00 93.62 99 ALA A N 1
ATOM 771 C CA . ALA A 1 99 ? 4.169 -11.771 -7.990 1.00 93.62 99 ALA A CA 1
ATOM 772 C C . ALA A 1 99 ? 4.476 -10.891 -9.214 1.00 93.62 99 ALA A C 1
ATOM 774 O O . ALA A 1 99 ? 4.473 -9.666 -9.104 1.00 93.62 99 ALA A O 1
ATOM 775 N N . TYR A 1 100 ? 4.656 -11.484 -10.400 1.00 95.50 100 TYR A N 1
ATOM 776 C CA . TYR A 1 100 ? 4.811 -10.710 -11.636 1.00 95.50 100 TYR A CA 1
ATOM 777 C C . TYR A 1 100 ? 3.551 -9.913 -11.969 1.00 95.50 100 TYR A C 1
ATOM 779 O O . TYR A 1 100 ? 3.643 -8.726 -12.272 1.00 95.50 100 TYR A O 1
ATOM 787 N N . GLN A 1 101 ? 2.368 -10.520 -11.862 1.00 95.81 101 GLN A N 1
ATOM 788 C CA . GLN A 1 101 ? 1.108 -9.816 -12.088 1.00 95.81 101 GLN A CA 1
ATOM 789 C C . GLN A 1 101 ? 0.988 -8.582 -11.182 1.00 95.81 101 GLN A C 1
ATOM 791 O O . GLN A 1 101 ? 0.641 -7.500 -11.666 1.00 95.81 101 GLN A O 1
ATOM 796 N N . LYS A 1 102 ? 1.339 -8.713 -9.894 1.00 93.62 102 LYS A N 1
ATOM 797 C CA . LYS A 1 102 ? 1.319 -7.591 -8.955 1.00 93.62 102 LYS A CA 1
ATOM 798 C C . LYS A 1 102 ? 2.334 -6.512 -9.322 1.00 93.62 102 LYS A C 1
ATOM 800 O O . LYS A 1 102 ? 1.988 -5.331 -9.320 1.00 93.62 102 LYS A O 1
ATOM 805 N N . GLN A 1 103 ? 3.551 -6.897 -9.698 1.00 95.44 103 GLN A N 1
ATOM 806 C CA . GLN A 1 103 ? 4.570 -5.947 -10.141 1.00 95.44 103 GLN A CA 1
ATOM 807 C C . GLN A 1 103 ? 4.095 -5.131 -11.351 1.00 95.44 103 GLN A C 1
ATOM 809 O O . GLN A 1 103 ? 4.248 -3.910 -11.382 1.00 95.44 103 GLN A O 1
ATOM 814 N N . TRP A 1 104 ? 3.476 -5.789 -12.333 1.00 96.00 104 TRP A N 1
ATOM 815 C CA . TRP A 1 104 ? 2.923 -5.136 -13.519 1.00 96.00 104 TRP A CA 1
ATOM 816 C C . TRP A 1 104 ? 1.805 -4.149 -13.174 1.00 96.00 104 TRP A C 1
ATOM 818 O O . TRP A 1 104 ? 1.784 -3.033 -13.697 1.00 96.00 104 TRP A O 1
ATOM 828 N N . GLU A 1 105 ? 0.889 -4.529 -12.284 1.00 95.38 105 GLU A N 1
ATOM 829 C CA . GLU A 1 105 ? -0.174 -3.651 -11.784 1.00 95.38 105 GLU A CA 1
ATOM 830 C C . GLU A 1 105 ? 0.409 -2.386 -11.133 1.00 95.38 105 GLU A C 1
ATOM 832 O O . GLU A 1 105 ? 0.008 -1.268 -11.472 1.00 95.38 105 GLU A O 1
ATOM 837 N N . VAL A 1 106 ? 1.403 -2.547 -10.253 1.00 94.00 106 VAL A N 1
ATOM 838 C CA . VAL A 1 106 ? 2.033 -1.422 -9.551 1.00 94.00 106 VAL A CA 1
ATOM 839 C C . VAL A 1 106 ? 2.824 -0.540 -10.516 1.00 94.00 106 VAL A C 1
ATOM 841 O O . VAL A 1 106 ? 2.611 0.670 -10.518 1.00 94.00 106 VAL A O 1
ATOM 844 N N . LYS A 1 107 ? 3.651 -1.106 -11.408 1.00 94.44 107 LYS A N 1
ATOM 845 C CA . LYS A 1 107 ? 4.382 -0.330 -12.430 1.00 94.44 107 LYS A CA 1
ATOM 846 C C . LYS A 1 107 ? 3.423 0.483 -13.316 1.00 94.44 107 LYS A C 1
ATOM 848 O O . LYS A 1 107 ? 3.691 1.651 -13.607 1.00 94.44 107 LYS A O 1
ATOM 853 N N . ARG A 1 108 ? 2.261 -0.076 -13.689 1.00 95.44 108 ARG A N 1
ATOM 854 C CA . ARG A 1 108 ? 1.208 0.659 -14.421 1.00 95.44 108 ARG A CA 1
ATOM 855 C C . ARG A 1 108 ? 0.615 1.802 -13.598 1.00 95.44 108 ARG A C 1
ATOM 857 O O . ARG A 1 108 ? 0.470 2.900 -14.136 1.00 95.44 108 ARG A O 1
ATOM 864 N N . LYS A 1 109 ? 0.309 1.572 -12.315 1.00 92.88 109 LYS A N 1
ATOM 865 C CA . LYS A 1 109 ? -0.164 2.620 -11.394 1.00 92.88 109 LYS A CA 1
ATOM 866 C C . LYS A 1 109 ? 0.863 3.748 -11.270 1.00 92.88 109 LYS A C 1
ATOM 868 O O . LYS A 1 109 ? 0.499 4.908 -11.438 1.00 92.88 109 LYS A O 1
ATOM 873 N N . MET A 1 110 ? 2.139 3.416 -11.057 1.00 93.88 110 MET A N 1
ATOM 874 C CA . MET A 1 110 ? 3.225 4.396 -10.928 1.00 93.88 110 MET A CA 1
ATOM 875 C C . MET A 1 110 ? 3.390 5.232 -12.194 1.00 93.88 110 MET A C 1
ATOM 877 O O . MET A 1 110 ? 3.523 6.452 -12.120 1.00 93.88 110 MET A O 1
ATOM 881 N N . LYS A 1 111 ? 3.300 4.613 -13.376 1.00 93.12 111 LYS A N 1
ATOM 882 C CA . LYS A 1 111 ? 3.312 5.350 -14.645 1.00 93.12 111 LYS A CA 1
ATOM 883 C C . LYS A 1 111 ? 2.148 6.341 -14.749 1.00 93.12 111 LYS A C 1
ATOM 885 O O . LYS A 1 111 ? 2.368 7.471 -15.173 1.00 93.12 111 LYS A O 1
ATOM 890 N N . ALA A 1 112 ? 0.939 5.945 -14.346 1.00 92.19 112 ALA A N 1
ATOM 891 C CA . ALA A 1 112 ? -0.250 6.797 -14.426 1.00 92.19 112 ALA A CA 1
ATOM 892 C C . ALA A 1 112 ? -0.168 8.046 -13.530 1.00 92.19 112 ALA A C 1
ATOM 894 O O . ALA A 1 112 ? -0.666 9.097 -13.917 1.00 92.19 112 ALA A O 1
ATOM 895 N N . ILE A 1 113 ? 0.495 7.953 -12.373 1.00 89.75 113 ILE A N 1
ATOM 896 C CA . ILE A 1 113 ? 0.687 9.087 -11.449 1.00 89.75 113 ILE A CA 1
ATOM 897 C C . ILE A 1 113 ? 1.985 9.876 -11.709 1.00 89.75 113 ILE A C 1
ATOM 899 O O . ILE A 1 113 ? 2.364 10.720 -10.902 1.00 89.75 113 ILE A O 1
ATOM 903 N N . GLY A 1 114 ? 2.696 9.596 -12.808 1.00 88.75 114 GLY A N 1
ATOM 904 C CA . GLY A 1 114 ? 3.932 10.298 -13.180 1.00 88.75 114 GLY A CA 1
ATOM 905 C C . GLY A 1 114 ? 5.195 9.839 -12.439 1.00 88.75 114 GLY A C 1
ATOM 906 O O . GLY A 1 114 ? 6.230 10.492 -12.526 1.00 88.75 114 GLY A O 1
ATOM 907 N N . TRP A 1 115 ? 5.141 8.713 -11.726 1.00 89.81 115 TRP A N 1
ATOM 908 C CA . TRP A 1 115 ? 6.275 8.142 -10.988 1.00 89.81 115 TRP A CA 1
ATOM 909 C C . TRP A 1 115 ? 7.081 7.122 -11.796 1.00 89.81 115 TRP A C 1
ATOM 911 O O . TRP A 1 115 ? 8.149 6.713 -11.363 1.00 89.81 115 TRP A O 1
ATOM 921 N N . GLY A 1 116 ? 6.613 6.728 -12.983 1.00 83.56 116 GLY A N 1
ATOM 922 C CA . GLY A 1 116 ? 7.233 5.656 -13.775 1.00 83.56 116 GLY A CA 1
ATOM 923 C C . GLY A 1 116 ? 8.693 5.884 -14.194 1.00 83.56 116 GLY A C 1
ATOM 924 O O . GLY A 1 116 ? 9.361 4.912 -14.518 1.00 83.56 116 GLY A O 1
ATOM 925 N N . ASN A 1 117 ? 9.176 7.132 -14.173 1.00 82.31 117 ASN A N 1
ATOM 926 C CA . ASN A 1 117 ? 10.553 7.499 -14.534 1.00 82.31 117 ASN A CA 1
ATOM 927 C C . ASN A 1 117 ? 11.339 8.113 -13.359 1.00 82.31 117 ASN A C 1
ATOM 929 O O . ASN A 1 117 ? 12.393 8.706 -13.587 1.00 82.31 117 ASN A O 1
ATOM 933 N N . LYS A 1 118 ? 10.812 8.066 -12.127 1.00 84.25 118 LYS A N 1
ATOM 934 C CA . LYS A 1 118 ? 11.520 8.629 -10.971 1.00 84.25 118 LYS A CA 1
ATOM 935 C C . LYS A 1 118 ? 12.735 7.769 -10.619 1.00 84.25 118 LYS A C 1
ATOM 937 O O . LYS A 1 118 ? 12.716 6.558 -10.794 1.00 84.25 118 LYS A O 1
ATOM 942 N N . THR A 1 119 ? 13.791 8.374 -10.093 1.00 82.06 119 THR A N 1
ATOM 943 C CA . THR A 1 119 ? 14.864 7.612 -9.436 1.00 82.06 119 THR A CA 1
ATOM 944 C C . THR A 1 119 ? 14.520 7.367 -7.970 1.00 82.06 119 THR A C 1
ATOM 946 O O . THR A 1 119 ? 13.650 8.036 -7.409 1.00 82.06 119 THR A O 1
ATOM 949 N N . LEU A 1 120 ? 15.212 6.420 -7.335 1.00 77.81 120 LEU A N 1
ATOM 950 C CA . LEU A 1 120 ? 15.050 6.141 -5.907 1.00 77.81 120 LEU A CA 1
ATOM 951 C C . LEU A 1 120 ? 15.279 7.406 -5.056 1.00 77.81 120 LEU A C 1
ATOM 953 O O . LEU A 1 120 ? 14.471 7.711 -4.183 1.00 77.81 120 LEU A O 1
ATOM 957 N N . ASP A 1 121 ? 16.288 8.208 -5.405 1.00 77.88 121 ASP A N 1
ATOM 958 C CA . ASP A 1 121 ? 16.585 9.488 -4.745 1.00 77.88 121 ASP A CA 1
ATOM 959 C C . ASP A 1 121 ? 15.432 10.497 -4.855 1.00 77.88 121 ASP A C 1
ATOM 961 O O . ASP A 1 121 ? 15.119 11.221 -3.913 1.00 77.88 121 ASP A O 1
ATOM 965 N N . GLN A 1 122 ? 14.739 10.532 -5.995 1.00 76.00 122 GLN A N 1
ATOM 966 C CA . GLN A 1 122 ? 13.586 11.417 -6.203 1.00 76.00 122 GLN A CA 1
ATOM 967 C C . GLN A 1 122 ? 12.329 10.972 -5.446 1.00 76.00 122 GLN A C 1
ATOM 969 O O . GLN A 1 122 ? 11.359 11.732 -5.383 1.00 76.00 122 GLN A O 1
ATOM 974 N N . VAL A 1 123 ? 12.316 9.740 -4.938 1.00 74.44 123 VAL A N 1
ATOM 975 C CA . VAL A 1 123 ? 11.242 9.196 -4.103 1.00 74.44 123 VAL A CA 1
ATOM 976 C C . VAL A 1 123 ? 11.560 9.381 -2.619 1.00 74.44 123 VAL A C 1
ATOM 978 O O . VAL A 1 123 ? 10.646 9.642 -1.844 1.00 74.44 123 VAL A O 1
ATOM 981 N N . SER A 1 124 ? 12.835 9.299 -2.224 1.00 66.19 124 SER A N 1
ATOM 982 C CA . SER A 1 124 ? 13.281 9.470 -0.833 1.00 66.19 124 SER A CA 1
ATOM 983 C C . SER A 1 124 ? 13.443 10.929 -0.388 1.00 66.19 124 SER A C 1
ATOM 985 O O . SER A 1 124 ? 13.494 11.188 0.809 1.00 66.19 124 SER A O 1
ATOM 987 N N . SER A 1 125 ? 13.496 11.880 -1.325 1.00 61.34 125 SER A N 1
ATOM 988 C CA . SER A 1 125 ? 13.659 13.320 -1.042 1.00 61.34 125 SER A CA 1
ATOM 989 C C . SER A 1 125 ? 12.338 14.081 -0.814 1.00 61.34 125 SER A C 1
ATOM 991 O O . SER A 1 125 ? 12.322 15.307 -0.924 1.00 61.34 125 SER A O 1
ATOM 993 N N . GLY A 1 126 ? 11.227 13.364 -0.601 1.00 52.84 126 GLY A N 1
ATOM 994 C CA . GLY A 1 126 ? 9.873 13.919 -0.462 1.00 52.84 126 GLY A CA 1
ATOM 995 C C . GLY A 1 126 ? 9.504 14.316 0.958 1.00 52.84 126 GLY A C 1
ATOM 996 O O . GLY A 1 126 ? 9.862 13.562 1.887 1.00 52.84 126 GLY A O 1
#

Foldseek 3Di:
DDPDPPDPVVSADDWDDDPPDIFHDDVRVQVVVVVVVDHPCPPPDPVRVVVVVVVVVCCVPQVVLLVLCQCQVPPVNVVPPNLCPQLVVDDPPCSNVVSVVSSVVSLVVCVVVVNNPDDNCNSVVD

InterPro domains:
  IPR019564 Mitochondrial outer membrane transport complex Sam37/metaxin, N-terminal domain [PF10568] (9-103)
  IPR050931 Mitochondrial Protein Transport Metaxin [PTHR12289] (7-123)

Mean predicted aligned error: 7.84 Å

Organism: Cervus elaphus hippelaphus (NCBI:txid46360)

Radius of gyration: 18.27 Å; Cα contacts (8 Å, |Δi|>4): 85; chains: 1; bounding box: 39×42×38 Å

pLDDT: mean 84.54, std 14.72, range [31.62, 96.0]

Sequence (126 aa):
MFSHCFSPSTGKVPFIHVGNQVVSELGPIVQFVKAKGHSLSDGLDEVQKAEMKAYMELVNNMLLTAELYLQWCDDATVGEITHARYGSPYPWPLNHILAYQKQWEVKRKMKAIGWGNKTLDQVSSG

Solvent-accessible surface area (backbone atoms only — not comparable to full-atom values): 7465 Å² total; per-residue (Å²): 140,81,86,65,95,76,50,59,101,81,66,49,74,58,64,51,78,57,94,95,44,77,40,52,36,69,68,56,39,54,52,53,43,38,76,73,74,46,63,98,59,75,90,50,55,73,65,58,50,52,51,51,52,50,54,52,48,47,46,62,60,51,52,48,48,46,50,51,40,50,44,48,63,36,66,67,44,24,73,76,43,39,41,60,64,66,11,65,88,43,60,87,68,50,18,56,55,53,33,53,53,48,31,52,53,48,47,52,53,34,44,74,75,68,49,63,81,60,52,73,68,71,58,71,75,111